Protein AF-A0A2H0BRJ6-F1 (afdb_monomer)

Mean predicted aligned error: 3.78 Å

Structure (mmCIF, N/CA/C/O backbone):
data_AF-A0A2H0BRJ6-F1
#
_entry.id   AF-A0A2H0BRJ6-F1
#
loop_
_atom_site.group_PDB
_atom_site.id
_atom_site.type_symbol
_atom_site.label_atom_id
_atom_site.label_alt_id
_atom_site.label_comp_id
_atom_site.label_asym_id
_atom_site.label_entity_id
_atom_site.label_seq_id
_atom_site.pdbx_PDB_ins_code
_atom_site.Cartn_x
_atom_site.Cartn_y
_atom_site.Cartn_z
_atom_site.occupancy
_atom_site.B_iso_or_equiv
_atom_site.auth_seq_id
_atom_site.auth_comp_id
_atom_site.auth_asym_id
_atom_site.auth_atom_id
_atom_site.pdbx_PDB_model_num
ATOM 1 N N . MET A 1 1 ? -22.507 4.225 -4.782 1.00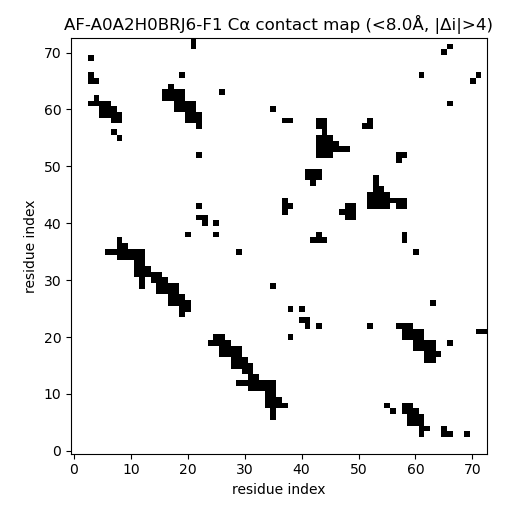 42.94 1 MET A N 1
ATOM 2 C CA . MET A 1 1 ? -21.181 4.022 -5.393 1.00 42.94 1 MET A CA 1
ATOM 3 C C . MET A 1 1 ? -20.151 4.392 -4.347 1.00 42.94 1 MET A C 1
ATOM 5 O O . MET A 1 1 ? -19.941 5.575 -4.101 1.00 42.94 1 MET A O 1
ATOM 9 N N . THR A 1 2 ? -19.616 3.401 -3.647 1.00 53.00 2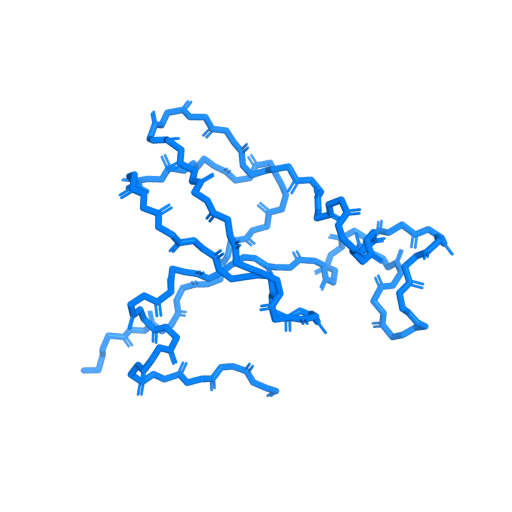 THR A N 1
ATOM 10 C CA . THR A 1 2 ? -18.465 3.576 -2.759 1.00 53.00 2 THR A CA 1
ATOM 11 C C . THR A 1 2 ? -17.265 3.833 -3.663 1.00 53.00 2 THR A C 1
ATOM 13 O O . THR A 1 2 ? -16.987 3.061 -4.572 1.00 53.00 2 THR A O 1
ATOM 16 N N . LYS A 1 3 ? -16.647 5.004 -3.528 1.00 59.56 3 LYS A N 1
ATOM 17 C CA . LYS A 1 3 ? -15.520 5.411 -4.368 1.00 59.56 3 LYS A CA 1
ATOM 18 C C . LYS A 1 3 ? -14.322 4.538 -3.980 1.00 59.56 3 LYS A C 1
ATOM 20 O O . LYS A 1 3 ? -13.948 4.577 -2.811 1.00 59.56 3 LYS A O 1
ATOM 25 N N . THR A 1 4 ? -13.748 3.783 -4.920 1.00 76.12 4 THR A N 1
ATOM 26 C CA . THR A 1 4 ? -12.523 3.007 -4.679 1.00 76.12 4 THR A CA 1
ATOM 27 C C . THR A 1 4 ? -11.452 3.918 -4.100 1.00 76.12 4 THR A C 1
ATOM 29 O O . THR A 1 4 ? -11.111 4.943 -4.701 1.00 76.12 4 THR A O 1
ATOM 32 N N . ARG A 1 5 ? -10.960 3.581 -2.906 1.00 89.19 5 ARG A N 1
ATOM 33 C CA . ARG A 1 5 ? -9.929 4.358 -2.230 1.00 89.19 5 ARG A CA 1
ATOM 34 C C . ARG A 1 5 ? -8.584 3.670 -2.396 1.00 89.19 5 ARG A C 1
ATOM 36 O O . ARG A 1 5 ? -8.392 2.556 -1.921 1.00 89.19 5 ARG A O 1
ATOM 43 N N . LEU A 1 6 ? -7.678 4.373 -3.063 1.00 93.69 6 LEU A N 1
ATOM 44 C CA . LEU A 1 6 ? -6.273 4.009 -3.168 1.00 93.69 6 LEU A CA 1
ATOM 45 C C . LEU A 1 6 ? -5.487 4.750 -2.089 1.00 93.69 6 LEU A C 1
ATOM 47 O O . LEU A 1 6 ? -5.769 5.919 -1.809 1.00 93.69 6 LEU A O 1
ATOM 51 N N . PHE A 1 7 ? -4.522 4.061 -1.500 1.00 94.88 7 PHE A N 1
ATOM 52 C CA . PHE A 1 7 ? -3.634 4.567 -0.463 1.00 94.88 7 PHE A CA 1
ATOM 53 C C . PHE A 1 7 ? -2.194 4.488 -0.961 1.00 94.88 7 PHE A C 1
ATOM 55 O O . PHE A 1 7 ? -1.815 3.496 -1.580 1.00 94.88 7 PHE A O 1
ATOM 62 N N . LYS A 1 8 ? -1.401 5.525 -0.708 1.00 94.25 8 LYS A N 1
ATOM 63 C CA . LYS A 1 8 ? 0.024 5.574 -1.049 1.00 94.25 8 LYS A CA 1
ATOM 64 C C . LYS A 1 8 ? 0.885 5.131 0.132 1.00 94.25 8 LYS A C 1
ATOM 66 O O . LYS A 1 8 ? 0.439 5.142 1.279 1.00 94.25 8 LYS A O 1
ATOM 71 N N . ILE A 1 9 ? 2.148 4.807 -0.140 1.00 92.94 9 ILE A N 1
ATOM 72 C CA . ILE A 1 9 ? 3.165 4.645 0.908 1.00 92.94 9 ILE A CA 1
ATOM 73 C C . ILE A 1 9 ? 3.189 5.906 1.788 1.00 92.94 9 ILE A C 1
ATOM 75 O O . ILE A 1 9 ? 3.193 7.031 1.287 1.00 92.94 9 ILE A O 1
ATOM 79 N N . GLY A 1 10 ? 3.209 5.712 3.105 1.00 93.50 10 GLY A N 1
ATOM 80 C CA . GLY A 1 10 ? 3.189 6.783 4.099 1.00 93.50 10 GLY A CA 1
ATOM 81 C C . GLY A 1 10 ? 1.793 7.293 4.466 1.00 93.50 10 GLY A C 1
ATOM 82 O O . GLY A 1 10 ? 1.671 7.988 5.476 1.00 93.50 10 GLY A O 1
ATOM 83 N N . ASP A 1 11 ? 0.738 6.932 3.722 1.00 95.50 11 ASP A N 1
ATOM 84 C CA . ASP A 1 11 ? -0.629 7.239 4.146 1.00 95.50 11 ASP A CA 1
ATOM 85 C C . ASP A 1 11 ? -0.962 6.479 5.440 1.00 95.50 11 ASP A C 1
ATOM 87 O O . ASP A 1 11 ? -0.551 5.324 5.607 1.00 95.50 11 ASP A O 1
ATOM 91 N N . PRO A 1 12 ? -1.733 7.086 6.359 1.00 97.00 12 PRO A N 1
ATOM 92 C CA . PRO A 1 12 ? -2.176 6.401 7.560 1.00 97.00 12 PRO A CA 1
ATOM 93 C C . PRO A 1 12 ? -3.185 5.300 7.220 1.00 97.00 12 PRO A C 1
ATOM 95 O O . PRO A 1 12 ? -4.117 5.500 6.431 1.00 97.00 12 PRO A O 1
ATOM 98 N N . ILE A 1 13 ? -3.049 4.158 7.885 1.00 96.88 13 ILE A N 1
ATOM 99 C CA . ILE A 1 13 ? -4.014 3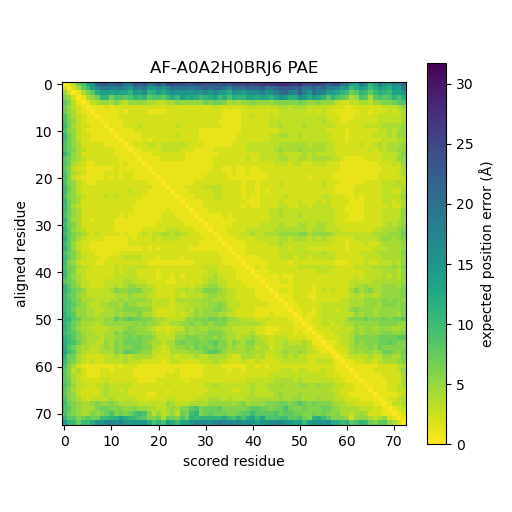.065 7.814 1.00 96.88 13 ILE A CA 1
ATOM 100 C C . ILE A 1 13 ? -5.210 3.434 8.691 1.00 96.88 13 ILE A C 1
ATOM 102 O O . ILE A 1 13 ? -5.106 3.567 9.910 1.00 96.88 13 ILE A O 1
ATOM 106 N N . LEU A 1 14 ? -6.361 3.626 8.045 1.00 94.75 14 LEU A N 1
ATOM 107 C CA . LEU A 1 14 ? -7.599 4.080 8.692 1.00 94.75 14 LEU A CA 1
ATOM 108 C C . LEU A 1 14 ? -8.501 2.940 9.170 1.00 94.75 14 LEU A C 1
ATOM 110 O O . LEU A 1 14 ? -9.511 3.198 9.818 1.00 94.75 14 LEU A O 1
ATOM 114 N N . LYS A 1 15 ? -8.202 1.703 8.770 1.00 95.12 15 LYS A N 1
ATOM 115 C CA . LYS A 1 15 ? -8.985 0.516 9.105 1.00 95.12 15 LYS A CA 1
ATOM 116 C C . LYS A 1 15 ? -8.059 -0.694 9.107 1.00 95.12 15 LYS A C 1
ATOM 118 O O . LYS A 1 15 ? -7.377 -0.937 8.119 1.00 95.12 15 LYS A O 1
ATOM 123 N N . THR A 1 16 ? -8.071 -1.467 10.188 1.00 97.19 16 THR A N 1
ATOM 124 C CA . THR A 1 16 ? -7.380 -2.765 10.221 1.00 97.19 16 THR A CA 1
ATOM 125 C C . THR A 1 16 ? -8.033 -3.726 9.226 1.00 97.19 16 THR A C 1
ATOM 127 O O . THR A 1 16 ? -9.263 -3.834 9.193 1.00 97.19 16 THR A O 1
ATOM 130 N N . GLY A 1 17 ? -7.235 -4.428 8.423 1.00 96.12 17 GLY A N 1
ATOM 131 C CA . GLY A 1 17 ? -7.748 -5.414 7.476 1.00 96.12 17 GLY A CA 1
ATOM 132 C C . GLY A 1 17 ? -6.739 -5.857 6.425 1.00 96.12 17 GLY A C 1
ATOM 133 O O . GLY A 1 17 ? -5.575 -5.464 6.448 1.00 96.12 17 GLY A O 1
ATOM 134 N N . MET A 1 18 ? -7.214 -6.677 5.485 1.00 97.75 18 MET A N 1
ATOM 135 C CA . MET A 1 18 ? -6.424 -7.120 4.338 1.00 97.75 18 MET A CA 1
ATOM 136 C C . MET A 1 18 ? -6.406 -6.031 3.269 1.00 97.75 18 MET A C 1
ATOM 138 O O . MET A 1 18 ? -7.462 -5.543 2.861 1.00 97.75 18 MET A O 1
ATOM 142 N N . TYR A 1 19 ? -5.223 -5.698 2.772 1.00 97.31 19 TYR A N 1
ATOM 143 C CA . TYR A 1 19 ? -5.029 -4.793 1.649 1.00 97.31 19 TYR A CA 1
ATOM 144 C C . TYR A 1 19 ? -4.297 -5.501 0.522 1.00 97.31 19 TYR A C 1
ATOM 146 O O . TYR A 1 19 ? -3.452 -6.363 0.758 1.00 97.31 19 TYR A O 1
ATOM 154 N N . ILE A 1 20 ? -4.624 -5.114 -0.705 1.00 97.00 20 ILE A N 1
ATOM 155 C CA . ILE A 1 20 ? -3.990 -5.592 -1.924 1.00 97.00 20 ILE A CA 1
ATOM 156 C C . ILE A 1 20 ? -3.079 -4.510 -2.499 1.00 97.00 20 ILE A C 1
ATOM 158 O O . ILE A 1 20 ? -3.473 -3.348 -2.614 1.00 97.00 20 ILE A O 1
ATOM 162 N N . CYS A 1 21 ? -1.862 -4.901 -2.857 1.00 96.00 21 CYS A N 1
ATOM 163 C CA . CYS A 1 21 ? -0.960 -4.097 -3.665 1.00 96.00 21 CYS A CA 1
ATOM 164 C C . CYS A 1 21 ? -1.497 -4.090 -5.098 1.00 96.00 21 CYS A C 1
ATOM 166 O O . CYS A 1 21 ? -1.54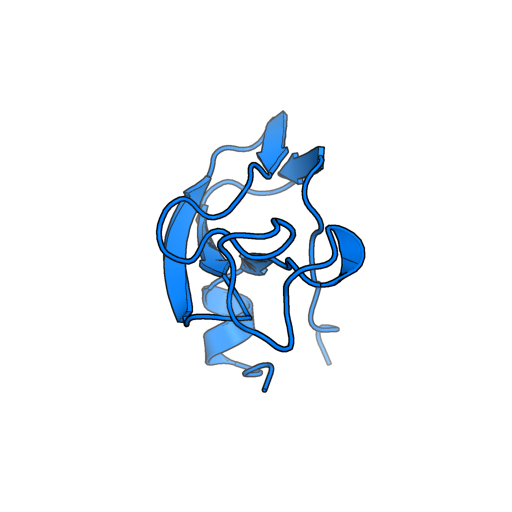5 -5.137 -5.743 1.00 96.00 21 CYS A O 1
ATOM 168 N N . VAL A 1 22 ? -1.915 -2.928 -5.597 1.00 94.44 22 VAL A N 1
ATOM 169 C CA . VAL A 1 22 ? -2.540 -2.814 -6.924 1.00 94.44 22 VAL A CA 1
ATOM 170 C C . VAL A 1 22 ? -1.592 -3.251 -8.055 1.00 94.44 22 VAL A C 1
ATOM 172 O O . VAL A 1 22 ? -2.038 -4.015 -8.909 1.00 94.44 22 VAL A O 1
ATOM 175 N N . PRO A 1 23 ? -0.291 -2.886 -8.052 1.00 93.88 23 PRO A N 1
ATOM 176 C CA . PRO A 1 23 ? 0.645 -3.325 -9.092 1.00 93.88 23 PRO A CA 1
ATOM 177 C C . PRO A 1 23 ? 0.802 -4.844 -9.270 1.00 93.88 23 PRO A C 1
ATOM 179 O O . PRO A 1 23 ? 1.002 -5.303 -10.392 1.00 93.88 23 PRO A O 1
ATOM 182 N N . CYS A 1 24 ? 0.761 -5.639 -8.193 1.00 94.12 24 CYS A N 1
ATOM 183 C CA . CYS A 1 24 ? 1.124 -7.066 -8.261 1.00 94.12 24 CYS A CA 1
ATOM 184 C C . CYS A 1 24 ? 0.074 -8.038 -7.709 1.00 94.12 24 CYS A C 1
ATOM 186 O O . CYS A 1 24 ? 0.224 -9.251 -7.853 1.00 94.12 24 CYS A O 1
ATOM 188 N N . GLY A 1 25 ? -0.974 -7.534 -7.061 1.00 94.81 25 GLY A N 1
ATOM 189 C CA . GLY A 1 25 ? -2.025 -8.342 -6.453 1.00 94.81 25 GLY A CA 1
ATOM 190 C C . GLY A 1 25 ? -1.639 -9.024 -5.136 1.00 94.81 25 GLY A C 1
ATOM 191 O O . GLY A 1 25 ? -2.401 -9.854 -4.642 1.00 94.81 25 GLY A O 1
ATOM 192 N N . PHE A 1 26 ? -0.477 -8.708 -4.554 1.00 96.50 26 PHE A N 1
ATOM 193 C CA . PHE A 1 26 ? -0.076 -9.247 -3.254 1.00 96.50 26 PHE A CA 1
ATOM 194 C C . PHE A 1 26 ? -1.001 -8.738 -2.146 1.00 96.50 26 PHE A C 1
ATOM 196 O O . PHE A 1 26 ? -1.261 -7.539 -2.066 1.00 96.50 26 PHE A O 1
ATOM 203 N N . VAL A 1 27 ? -1.475 -9.641 -1.287 1.00 97.19 27 VAL A N 1
ATOM 204 C CA . VAL A 1 27 ? -2.421 -9.325 -0.212 1.00 97.19 27 VAL A CA 1
ATOM 205 C C . VAL A 1 27 ? -1.749 -9.523 1.143 1.00 97.19 27 VAL A C 1
ATOM 207 O O . VAL A 1 27 ? -1.188 -10.586 1.401 1.00 97.19 27 VAL A O 1
ATOM 210 N N . THR A 1 28 ? -1.836 -8.523 2.018 1.00 97.31 28 THR A N 1
ATOM 211 C CA . THR A 1 28 ? -1.309 -8.587 3.389 1.00 97.31 28 THR A CA 1
ATOM 212 C C . THR A 1 28 ? -2.201 -7.831 4.368 1.00 97.31 28 THR A C 1
ATOM 214 O O . THR A 1 28 ? -2.994 -6.977 3.971 1.00 97.31 28 THR A O 1
ATOM 217 N N . GLU A 1 29 ? -2.097 -8.174 5.648 1.00 97.56 29 GLU A N 1
ATOM 218 C CA . GLU A 1 29 ? -2.793 -7.480 6.729 1.00 97.56 29 GLU A CA 1
ATOM 219 C C . GLU A 1 29 ? -2.043 -6.202 7.128 1.00 97.56 29 GLU A C 1
ATOM 221 O O . GLU A 1 29 ? -0.812 -6.189 7.171 1.00 97.56 29 GLU A O 1
ATOM 226 N N . PHE A 1 30 ? -2.797 -5.147 7.432 1.00 97.31 30 PHE A N 1
ATOM 227 C CA . PHE A 1 30 ? -2.310 -3.889 7.998 1.00 97.31 30 PHE A CA 1
ATOM 228 C C . PHE A 1 30 ? -3.166 -3.476 9.195 1.00 97.31 30 PHE A C 1
ATOM 2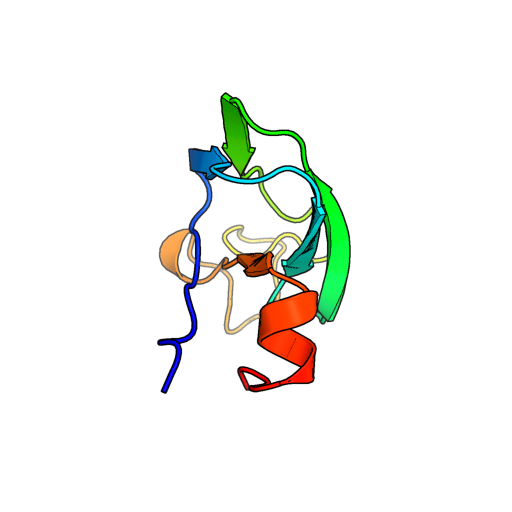30 O O . PHE A 1 30 ? -4.366 -3.771 9.233 1.00 97.31 30 PHE A O 1
ATOM 237 N N . PHE A 1 31 ? -2.569 -2.742 10.138 1.00 97.69 31 PHE A N 1
ATOM 238 C CA . PHE A 1 31 ? -3.221 -2.330 11.378 1.00 97.69 31 PHE A CA 1
ATOM 239 C C . PHE A 1 31 ? -3.492 -0.826 11.425 1.00 97.69 31 PHE A C 1
ATOM 241 O O . PHE A 1 31 ? -2.686 0.004 11.007 1.00 97.69 31 PHE A O 1
ATOM 248 N N . GLU A 1 32 ? -4.662 -0.467 11.948 1.00 97.81 32 GLU A N 1
ATOM 249 C CA . GLU A 1 32 ? -5.069 0.927 12.124 1.00 97.81 32 GLU A CA 1
ATOM 250 C C . GLU A 1 32 ? -4.079 1.701 13.008 1.00 97.81 32 GLU A C 1
ATOM 252 O O . GLU A 1 32 ? -3.664 1.230 14.066 1.00 97.81 32 GLU A O 1
ATOM 257 N N . GLY A 1 33 ? -3.733 2.918 12.578 1.00 96.12 33 GLY A N 1
ATOM 258 C CA . GLY A 1 33 ? -2.785 3.794 13.274 1.00 96.12 33 GLY A CA 1
ATOM 259 C C . GLY A 1 33 ? -1.333 3.670 12.802 1.00 96.12 33 GLY A C 1
ATOM 260 O O . GLY A 1 33 ? -0.522 4.534 13.135 1.00 96.12 33 GLY A O 1
ATOM 261 N N . GLU A 1 34 ? -1.010 2.658 11.997 1.00 96.88 34 GLU A N 1
ATOM 262 C CA . GLU A 1 34 ? 0.263 2.562 11.280 1.00 96.88 34 GLU A CA 1
ATOM 263 C C . GLU A 1 34 ? 0.205 3.346 9.954 1.00 96.88 34 GLU A C 1
ATOM 265 O O . GLU A 1 34 ? -0.803 3.976 9.616 1.00 96.88 34 GLU A O 1
ATOM 270 N N . THR A 1 35 ? 1.287 3.308 9.177 1.00 97.12 35 THR A N 1
ATOM 271 C CA . THR A 1 35 ? 1.332 3.843 7.808 1.00 97.12 35 THR A CA 1
ATOM 272 C C . THR A 1 35 ? 1.645 2.746 6.807 1.00 97.12 35 THR A C 1
ATOM 274 O O . THR A 1 35 ? 2.441 1.859 7.114 1.00 97.12 35 THR A O 1
ATOM 277 N N . PHE A 1 36 ? 1.105 2.845 5.593 1.00 95.94 36 PHE A N 1
ATOM 278 C CA . PHE A 1 36 ? 1.453 1.916 4.519 1.00 95.94 36 PHE A CA 1
ATOM 279 C C . PHE A 1 36 ? 2.951 1.964 4.205 1.00 95.94 36 PHE A C 1
ATOM 281 O O . PHE A 1 36 ? 3.522 3.039 4.006 1.00 95.94 36 PHE A O 1
ATOM 288 N N . SER A 1 37 ? 3.574 0.792 4.148 1.00 93.81 37 SER A N 1
ATOM 289 C CA . SER A 1 37 ? 4.957 0.593 3.720 1.00 93.81 37 SER A CA 1
ATOM 290 C C . SER A 1 37 ? 5.015 0.102 2.273 1.00 93.81 37 SER A C 1
ATOM 292 O O . SER A 1 37 ? 3.999 -0.285 1.697 1.00 93.81 37 SER A O 1
ATOM 294 N N . THR A 1 38 ? 6.219 0.122 1.696 1.00 94.31 38 THR A N 1
ATOM 295 C CA . THR A 1 38 ? 6.503 -0.465 0.381 1.00 94.31 38 THR A CA 1
ATOM 296 C C . THR A 1 38 ? 6.105 -1.938 0.335 1.00 94.31 38 THR A C 1
ATOM 298 O O . THR A 1 38 ? 6.343 -2.692 1.283 1.00 94.31 38 THR A O 1
ATOM 301 N N . CYS A 1 39 ? 5.554 -2.374 -0.792 1.00 95.62 39 CYS A N 1
ATOM 302 C CA . CYS A 1 39 ? 5.241 -3.768 -1.046 1.00 95.62 39 CYS A CA 1
ATOM 303 C C . CYS A 1 39 ? 6.524 -4.592 -1.194 1.00 95.62 39 CYS A C 1
ATOM 305 O O . CYS A 1 39 ? 7.171 -4.576 -2.238 1.00 95.62 39 CYS A O 1
ATOM 307 N N . GLU A 1 40 ? 6.853 -5.399 -0.188 1.00 94.81 40 GLU A N 1
ATOM 308 C CA . GLU A 1 40 ? 8.051 -6.255 -0.207 1.00 94.81 40 GLU A CA 1
ATOM 309 C C . GLU A 1 40 ? 7.999 -7.375 -1.262 1.00 94.81 40 GLU A C 1
ATOM 311 O O . GLU A 1 40 ? 9.024 -7.973 -1.583 1.00 94.81 40 GLU A O 1
ATOM 316 N N . ALA A 1 41 ? 6.819 -7.664 -1.826 1.00 95.81 41 ALA A N 1
ATOM 317 C CA . ALA A 1 41 ? 6.652 -8.713 -2.830 1.00 95.81 41 ALA A CA 1
ATOM 318 C C . ALA A 1 41 ? 7.058 -8.273 -4.244 1.00 95.81 41 ALA A C 1
ATOM 320 O O . ALA A 1 41 ? 7.573 -9.087 -5.009 1.00 95.81 41 ALA A O 1
ATOM 321 N N . CYS A 1 42 ? 6.796 -7.015 -4.610 1.00 95.00 42 CYS A N 1
ATOM 322 C CA . CYS A 1 42 ? 7.096 -6.508 -5.952 1.00 95.00 42 CYS A CA 1
ATOM 323 C C . CYS A 1 42 ? 8.015 -5.295 -5.968 1.00 95.00 42 CYS A C 1
ATOM 325 O O . CYS A 1 42 ? 8.516 -4.972 -7.035 1.00 95.00 42 CYS A O 1
ATOM 327 N N . LEU A 1 43 ? 8.242 -4.644 -4.824 1.00 94.69 43 LEU A N 1
ATOM 328 C CA . LEU A 1 43 ? 9.076 -3.450 -4.697 1.00 94.69 43 LEU A CA 1
ATOM 329 C C . LEU A 1 43 ? 8.646 -2.321 -5.647 1.00 94.69 43 LEU A C 1
ATOM 331 O O . LEU A 1 43 ? 9.486 -1.557 -6.131 1.00 94.69 43 LEU A O 1
ATOM 335 N N . ALA A 1 44 ? 7.341 -2.221 -5.926 1.00 93.62 44 ALA A N 1
ATOM 336 C CA . ALA A 1 44 ? 6.783 -1.089 -6.648 1.00 93.62 44 ALA A CA 1
ATOM 337 C C . ALA A 1 44 ? 7.201 0.224 -5.966 1.00 93.62 44 ALA A C 1
ATOM 339 O O . ALA A 1 44 ? 7.478 0.301 -4.774 1.00 93.62 44 ALA A O 1
ATOM 340 N N . GLY A 1 45 ? 7.352 1.270 -6.758 1.00 88.50 45 GLY A N 1
ATOM 341 C CA . GLY A 1 45 ? 7.881 2.535 -6.289 1.00 88.50 45 GLY A CA 1
ATOM 342 C C . GLY A 1 45 ? 9.382 2.580 -6.016 1.00 88.50 45 GLY A C 1
ATOM 343 O O . GLY A 1 45 ? 9.866 3.580 -5.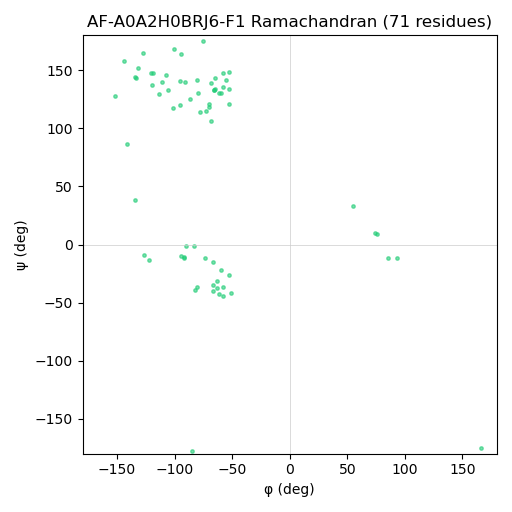480 1.00 88.50 45 GLY A O 1
ATOM 344 N N . THR A 1 46 ? 10.123 1.538 -6.407 1.00 90.25 46 THR A N 1
ATOM 345 C CA . THR A 1 46 ? 11.588 1.473 -6.319 1.00 90.25 46 THR A CA 1
ATOM 346 C C . THR A 1 46 ? 12.220 1.097 -7.670 1.00 90.25 46 THR A C 1
ATOM 348 O O . THR A 1 46 ? 11.530 0.559 -8.540 1.00 90.25 46 THR A O 1
ATOM 351 N N . PRO A 1 47 ? 13.542 1.296 -7.859 1.00 92.06 47 PRO A N 1
ATOM 352 C CA . PRO A 1 47 ? 14.247 0.855 -9.069 1.00 92.06 47 PRO A CA 1
ATOM 353 C C . PRO A 1 47 ? 14.198 -0.659 -9.329 1.00 92.06 47 PRO A C 1
ATOM 355 O O . PRO A 1 47 ? 14.390 -1.080 -10.468 1.00 92.06 47 PRO A O 1
ATOM 358 N N . ASP A 1 48 ? 13.948 -1.461 -8.290 1.00 92.62 48 ASP A N 1
ATOM 359 C CA . ASP A 1 48 ? 13.842 -2.922 -8.376 1.00 92.62 48 ASP A CA 1
ATOM 360 C C . ASP A 1 48 ? 12.400 -3.392 -8.648 1.00 92.62 48 ASP A C 1
ATOM 362 O O . ASP A 1 48 ? 12.146 -4.591 -8.783 1.00 92.62 48 ASP A O 1
ATOM 366 N N . GLY A 1 49 ? 11.455 -2.451 -8.737 1.00 91.50 49 GLY A N 1
ATOM 367 C CA . GLY A 1 49 ? 10.052 -2.712 -9.027 1.00 91.50 49 GLY A CA 1
ATOM 368 C C . GLY A 1 49 ? 9.761 -3.042 -10.496 1.00 91.50 49 GLY A C 1
ATOM 369 O O . GLY A 1 49 ? 10.645 -2.950 -11.360 1.00 91.50 49 GLY A O 1
ATOM 370 N N . PRO A 1 50 ? 8.501 -3.398 -10.819 1.00 91.00 50 PRO A N 1
ATOM 371 C CA . PRO A 1 50 ? 8.073 -3.634 -12.195 1.00 91.00 50 PRO A CA 1
ATOM 372 C C . PRO A 1 50 ? 8.310 -2.393 -13.063 1.00 91.00 50 PRO A C 1
ATOM 374 O O . PRO A 1 50 ? 8.172 -1.278 -12.575 1.00 91.00 50 PRO A O 1
ATOM 377 N N . TYR A 1 51 ? 8.620 -2.582 -14.352 1.00 89.81 51 TYR A N 1
ATOM 378 C CA . TYR A 1 51 ? 9.041 -1.499 -15.260 1.00 89.81 51 TYR A CA 1
ATOM 379 C C . TYR A 1 51 ? 8.102 -0.279 -15.260 1.00 89.81 51 TYR A C 1
ATOM 381 O O . TYR A 1 51 ? 8.575 0.852 -15.207 1.00 89.81 51 TYR A O 1
ATOM 389 N N . ASP A 1 52 ? 6.787 -0.508 -15.253 1.00 89.25 52 ASP A N 1
ATOM 390 C CA . ASP A 1 52 ? 5.777 0.560 -15.272 1.00 89.25 52 ASP A CA 1
ATOM 391 C C . ASP A 1 52 ? 5.477 1.158 -13.882 1.00 89.25 52 ASP A C 1
ATOM 393 O O . ASP A 1 52 ? 4.659 2.064 -13.767 1.00 89.25 52 ASP A O 1
ATOM 397 N N . PHE A 1 53 ? 6.122 0.654 -12.825 1.00 89.88 53 PHE A N 1
ATOM 398 C CA . PHE A 1 53 ? 5.824 0.971 -11.427 1.00 89.88 53 PHE A CA 1
ATOM 399 C C . PHE A 1 53 ? 7.096 1.249 -10.612 1.00 89.88 53 PHE A C 1
ATOM 401 O O . PHE A 1 53 ? 7.202 0.823 -9.464 1.00 89.88 53 PHE A O 1
ATOM 408 N N . GLN A 1 54 ? 8.094 1.920 -11.193 1.00 91.12 54 GLN A N 1
ATOM 409 C CA . GLN A 1 54 ? 9.371 2.199 -10.513 1.00 91.12 54 GLN A CA 1
ATOM 410 C C . GLN A 1 54 ? 9.403 3.541 -9.766 1.00 91.12 54 GLN A C 1
ATOM 412 O O . GLN A 1 54 ? 10.326 3.779 -8.985 1.00 91.12 54 GLN A O 1
AT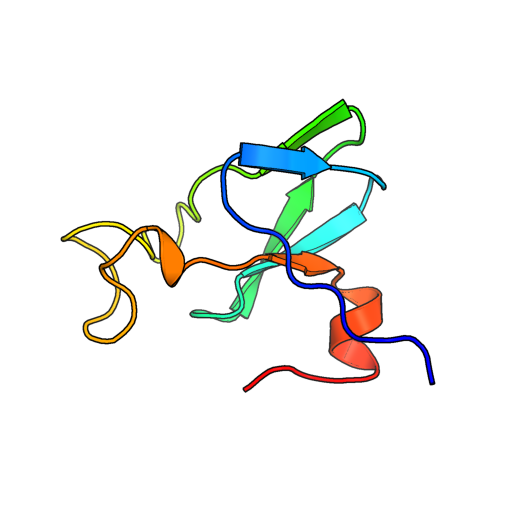OM 417 N N . ASN A 1 55 ? 8.422 4.429 -9.971 1.00 88.31 55 ASN A N 1
ATOM 418 C CA . ASN A 1 55 ? 8.349 5.686 -9.227 1.00 88.31 55 ASN A CA 1
ATOM 419 C C . ASN A 1 55 ? 7.506 5.497 -7.975 1.00 88.31 55 ASN A C 1
ATOM 421 O O . ASN A 1 55 ? 6.460 4.861 -8.027 1.00 88.31 55 ASN A O 1
ATOM 425 N N . VAL A 1 56 ? 7.914 6.090 -6.850 1.00 78.56 56 VAL A N 1
ATOM 426 C CA . VAL A 1 56 ? 7.196 5.970 -5.562 1.00 78.56 56 VAL A CA 1
ATOM 427 C C . VAL A 1 56 ? 5.706 6.325 -5.656 1.00 78.56 56 VAL A C 1
ATOM 429 O O . VAL A 1 56 ? 4.893 5.840 -4.876 1.00 78.56 56 VAL A O 1
ATOM 432 N N . GLU A 1 57 ? 5.338 7.165 -6.624 1.00 85.00 57 GLU A N 1
ATOM 433 C CA . GLU A 1 57 ? 3.954 7.552 -6.875 1.00 85.00 57 GLU A CA 1
ATOM 434 C C . GLU A 1 57 ? 3.103 6.455 -7.520 1.00 85.00 57 GLU A C 1
ATOM 436 O O . GLU A 1 57 ? 1.887 6.619 -7.538 1.00 85.00 57 GLU A O 1
ATOM 441 N N . ASP A 1 58 ? 3.723 5.378 -8.006 1.00 86.19 58 ASP A N 1
ATOM 442 C CA . ASP A 1 58 ? 3.097 4.274 -8.733 1.00 86.19 58 ASP A CA 1
ATOM 443 C C . ASP A 1 58 ? 2.726 3.092 -7.808 1.00 86.19 58 ASP A C 1
ATOM 445 O O . ASP A 1 58 ? 2.007 2.184 -8.227 1.00 86.19 58 ASP A O 1
ATOM 449 N N . GLU A 1 59 ? 3.172 3.080 -6.542 1.00 90.75 59 GLU A N 1
ATOM 450 C CA . GLU A 1 59 ? 2.727 2.075 -5.567 1.00 90.75 59 GLU A CA 1
ATOM 451 C C . GLU A 1 59 ? 1.439 2.509 -4.858 1.00 90.75 59 GLU A C 1
ATOM 453 O O . GLU A 1 59 ? 1.378 3.554 -4.200 1.00 90.75 59 GLU A O 1
ATOM 458 N N . PHE A 1 60 ? 0.425 1.641 -4.930 1.00 94.69 60 PHE A N 1
ATOM 459 C CA . PHE A 1 60 ? -0.851 1.837 -4.256 1.00 94.69 60 PHE A CA 1
ATOM 460 C C . PHE A 1 60 ? -1.335 0.579 -3.544 1.00 94.69 60 PHE A C 1
ATOM 462 O O . PHE A 1 60 ? -1.234 -0.539 -4.059 1.00 94.69 60 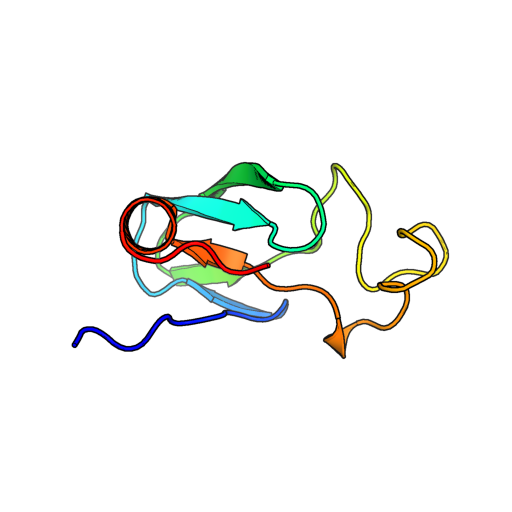PHE A O 1
ATOM 469 N N . TRP A 1 61 ? -1.972 0.808 -2.402 1.00 95.62 61 TRP A N 1
ATOM 470 C CA . TRP A 1 61 ? -2.732 -0.169 -1.642 1.00 95.62 61 TRP A CA 1
ATOM 471 C C . TRP A 1 61 ? -4.229 0.105 -1.768 1.00 95.62 61 TRP A C 1
ATOM 473 O O . TRP A 1 61 ? -4.666 1.255 -1.834 1.00 95.62 61 TRP A O 1
ATOM 483 N N . GLN A 1 62 ? -5.031 -0.953 -1.765 1.00 95.75 62 GLN A N 1
ATOM 484 C CA . GLN A 1 62 ? -6.491 -0.886 -1.727 1.00 95.75 62 GLN A CA 1
ATOM 485 C C . GLN A 1 62 ? -7.007 -1.874 -0.684 1.00 95.75 62 GLN A C 1
ATOM 487 O O . GLN A 1 62 ? -6.444 -2.955 -0.533 1.00 95.75 62 GLN A O 1
ATOM 492 N N . LEU A 1 63 ? -8.072 -1.527 0.041 1.00 95.44 63 LEU A N 1
ATOM 493 C CA . LEU A 1 63 ? -8.714 -2.481 0.946 1.00 95.44 63 LEU A CA 1
ATOM 494 C C . LEU A 1 63 ? -9.245 -3.668 0.126 1.00 95.44 63 LEU A C 1
ATOM 496 O O . LEU A 1 63 ? -9.926 -3.470 -0.879 1.00 95.44 63 LEU A O 1
ATOM 500 N N . TYR A 1 64 ? -8.935 -4.895 0.540 1.00 94.25 64 TYR A N 1
ATOM 501 C CA . TYR A 1 64 ? -9.246 -6.085 -0.251 1.00 94.25 64 TYR A CA 1
ATOM 502 C C . TYR A 1 64 ? -10.755 -6.277 -0.451 1.00 94.25 64 TYR A C 1
ATOM 504 O O . TYR A 1 64 ? -11.183 -6.607 -1.552 1.00 94.25 64 TYR A O 1
ATOM 512 N N . ASP A 1 65 ? -11.567 -5.971 0.564 1.00 91.44 65 ASP A N 1
ATOM 513 C CA . ASP A 1 65 ? -13.032 -5.988 0.444 1.00 91.44 65 ASP A CA 1
ATOM 514 C C . ASP A 1 65 ? -13.520 -5.040 -0.669 1.00 91.44 65 ASP A C 1
ATOM 516 O O . ASP A 1 65 ? -14.334 -5.430 -1.504 1.00 91.44 65 ASP A O 1
ATOM 520 N N . ASP A 1 66 ? -12.961 -3.824 -0.741 1.00 91.19 66 ASP A N 1
ATOM 521 C CA . ASP A 1 66 ? -13.300 -2.850 -1.787 1.00 91.19 66 ASP A CA 1
ATOM 522 C C . ASP A 1 66 ? -12.835 -3.333 -3.172 1.00 91.19 66 ASP A C 1
ATOM 524 O O . ASP A 1 66 ? -13.489 -3.061 -4.181 1.00 91.19 66 ASP A O 1
ATOM 528 N N . TYR A 1 67 ? -11.700 -4.038 -3.232 1.00 90.06 67 TYR A N 1
ATOM 529 C CA . TYR A 1 67 ? -11.165 -4.618 -4.467 1.00 90.06 67 TYR A CA 1
ATOM 530 C C . TYR A 1 67 ? -12.059 -5.728 -5.020 1.00 90.06 67 TYR A C 1
ATOM 532 O O . TYR A 1 67 ? -12.275 -5.786 -6.228 1.00 90.06 67 TYR A O 1
ATOM 540 N N . LEU A 1 68 ? -12.618 -6.582 -4.158 1.00 89.19 68 LEU A N 1
ATOM 541 C CA . LEU A 1 68 ? -13.533 -7.645 -4.582 1.00 89.19 68 LEU A CA 1
ATOM 542 C C . LEU A 1 68 ? -14.814 -7.094 -5.221 1.00 89.19 68 LEU A C 1
ATOM 544 O O . LEU A 1 68 ? -15.374 -7.726 -6.116 1.00 89.19 68 LEU A O 1
ATOM 548 N N . GLU A 1 69 ? -15.270 -5.920 -4.784 1.00 88.50 69 GLU A N 1
ATOM 549 C CA . GLU A 1 69 ? -16.432 -5.254 -5.371 1.00 88.50 69 GLU A CA 1
ATOM 550 C C . GLU A 1 69 ? -16.082 -4.465 -6.640 1.00 88.50 69 GLU A C 1
ATOM 552 O O . GLU A 1 69 ? -16.865 -4.450 -7.590 1.00 88.50 69 GLU A O 1
ATOM 557 N N . ASN A 1 70 ? -14.925 -3.793 -6.656 1.00 84.06 70 ASN A N 1
ATOM 558 C CA . ASN A 1 70 ? -14.487 -2.918 -7.745 1.00 84.06 70 ASN A CA 1
ATOM 559 C C . ASN A 1 70 ? -12.970 -3.065 -7.979 1.00 84.06 70 ASN A C 1
ATOM 561 O O . ASN A 1 70 ? -12.182 -2.282 -7.430 1.00 84.06 70 ASN A O 1
ATOM 565 N N . PRO A 1 71 ? -12.553 -4.048 -8.797 1.00 82.38 71 PRO A N 1
ATOM 566 C CA . PRO A 1 71 ? -11.144 -4.306 -9.059 1.00 82.38 71 PRO A CA 1
ATOM 567 C C . PRO A 1 71 ? -10.491 -3.142 -9.801 1.00 82.38 71 PRO A C 1
ATOM 569 O O . PRO A 1 71 ? -11.019 -2.659 -10.806 1.00 82.38 71 PRO A O 1
ATOM 572 N N . THR A 1 72 ? -9.324 -2.721 -9.325 1.00 79.69 72 THR A N 1
ATOM 573 C CA . THR A 1 72 ? -8.513 -1.695 -9.988 1.00 79.69 72 THR A CA 1
ATOM 574 C C . THR A 1 72 ? -7.475 -2.396 -10.869 1.00 79.69 72 THR A C 1
ATOM 576 O O . THR A 1 72 ? -6.696 -3.195 -10.349 1.00 79.69 72 THR A O 1
ATOM 579 N N . PHE A 1 73 ? -7.505 -2.136 -12.181 1.00 62.59 73 PHE A N 1
ATOM 580 C CA . PHE A 1 73 ? -6.558 -2.623 -13.194 1.00 62.59 73 PHE A CA 1
ATOM 581 C C . PHE A 1 73 ? -6.148 -1.474 -14.114 1.00 62.59 73 PHE A C 1
ATOM 583 O O . PHE A 1 73 ? -7.040 -0.651 -14.436 1.00 62.59 73 PHE A O 1
#

Solvent-accessible surface area (backbone atoms only — not comparable to full-atom values): 4321 Å² total; per-residue (Å²): 133,84,76,87,62,77,38,43,64,67,38,71,32,86,60,64,45,51,29,24,34,57,86,77,65,54,72,48,78,49,54,55,79,43,55,41,68,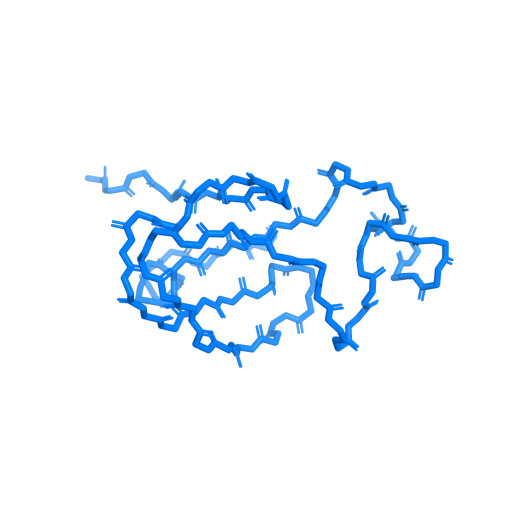76,48,86,89,54,34,38,26,29,91,82,18,51,87,94,20,35,49,59,89,52,29,37,36,30,50,39,74,58,36,74,77,53,70,77,129

Nearest PDB structures (foldseek):
  9caq-assembly1_E  TM=3.617E-01  e=8.637E-01  Homo sapiens
  5ohy-assembly4_D  TM=3.935E-01  e=1.703E+00  Agrobacterium tumefaciens
  6wgf-assembly1_7  TM=3.807E-01  e=1.703E+00  Saccharomyces cerevisiae
  6wgg-assembly1_7  TM=3.063E-01  e=1.811E+00  Saccharomyces cerevisiae

Radius of gyration: 11.55 Å; Cα contacts (8 Å, |Δi|>4): 146; chains: 1; bounding box: 35×17×28 Å

Secondary structure (DSSP, 8-state):
-PPPPEEETT-B--S-EEEEETTT--EEEE-TTSBPPP-TTT-TTSTTS-GGG-SGGG-EEEEHHHHHHS---

pLDDT: mean 90.72, std 10.0, range [42.94, 97.81]

Foldseek 3Di:
DPPFDKFAFFGFDQDWAWKAWLVPRDIDTDDGGDTDHADPVARFCDPSHDPVRHNSVNTIITHVVSCVVPPDD

Organism: NCBI:txid1975041

Sequence (73 aa):
MTKTRLFKIGDPILKTGMYICVPCGFVTEFFEGETFSTCEACLAGTPDGPYDFQNVEDEFWQLYDDYLENPTF